Protein AF-A0A7C1C346-F1 (afdb_monomer)

Sequence (75 aa):
MNLYWYIGKSISEKVEKSNWGTSVVELLFKDLKKEFPNQKGFSRSNLFSMKKWYEFYSNSNIEIEKIQQLVGQIP

Radius of gyration: 13.05 Å; Cα contacts (8 Å, |Δi|>4): 49; chains: 1; bounding box: 30×28×28 Å

Secondary structure (DSSP, 8-state):
-HHHHHHHHHHHHHHHHSS-STHHHHHHHHHHHHH-TT-TT--HHHHHHHHHHHHHHHHTT--HHHHHHHHHT--

Solvent-accessible surface area (backbone atoms only — not comparable to full-atom values): 4367 Å² total; per-residue (Å²): 121,64,66,55,49,54,49,5,43,52,49,46,54,49,37,73,78,35,100,45,63,78,59,50,56,55,51,52,30,51,51,50,43,68,79,38,71,85,60,86,76,65,47,59,69,48,53,52,48,28,24,52,51,33,54,58,46,66,74,38,96,56,60,67,71,60,53,57,54,54,66,72,67,61,131

Foldseek 3Di:
DVPLLVLLVVLLVCCVPDPDHLVSLVVVLVVCCVVCVPDDQS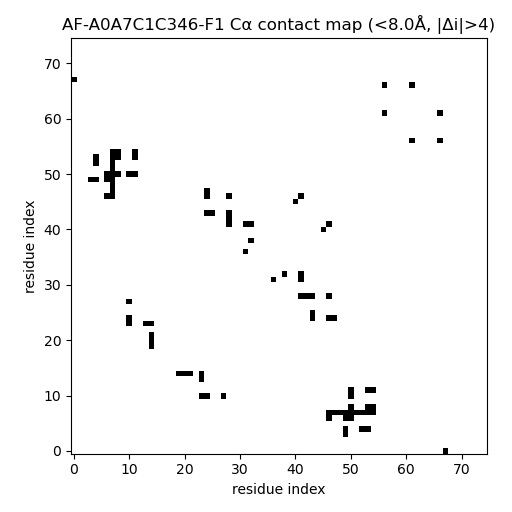DSVNSVVSVVVNVVCVVPPHDPVVVVVVVVPDD

Mean predicted aligned error: 8.59 Å

Structure (mmCIF, N/CA/C/O backbone):
data_AF-A0A7C1C346-F1
#
_entry.id   AF-A0A7C1C346-F1
#
loop_
_atom_site.group_PDB
_atom_site.id
_atom_site.type_symbol
_atom_site.label_atom_id
_atom_site.label_alt_id
_atom_site.label_comp_id
_atom_site.label_asym_id
_atom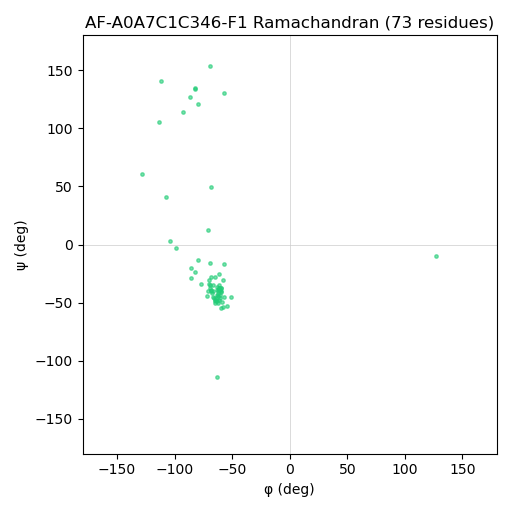_site.label_entity_id
_atom_site.label_seq_id
_atom_site.pdbx_PDB_ins_code
_atom_site.Cartn_x
_atom_site.Cartn_y
_atom_site.Cartn_z
_atom_site.occupancy
_atom_site.B_iso_or_equiv
_atom_site.auth_seq_id
_atom_site.auth_comp_id
_atom_site.auth_asym_id
_atom_site.auth_atom_id
_atom_site.pdbx_PDB_model_num
ATOM 1 N N . MET A 1 1 ? 0.290 -15.769 2.725 1.00 53.81 1 MET A N 1
ATOM 2 C CA . MET A 1 1 ? 0.969 -14.518 2.301 1.00 53.81 1 MET A CA 1
ATOM 3 C C . MET A 1 1 ? 0.443 -13.893 1.003 1.00 53.81 1 MET A C 1
ATOM 5 O O . MET A 1 1 ? 0.775 -12.747 0.739 1.00 53.81 1 MET A O 1
ATOM 9 N N . ASN A 1 2 ? -0.422 -14.561 0.228 1.00 71.50 2 ASN A N 1
ATOM 10 C CA . ASN A 1 2 ? -0.890 -14.047 -1.068 1.00 71.50 2 ASN A CA 1
ATOM 11 C C . ASN A 1 2 ? -1.660 -12.713 -1.016 1.00 71.50 2 ASN A C 1
ATOM 13 O O . ASN A 1 2 ? -1.507 -11.893 -1.914 1.00 71.50 2 ASN A O 1
ATOM 17 N N . LEU A 1 3 ? -2.450 -12.463 0.034 1.00 78.94 3 LEU A N 1
ATOM 18 C CA . LEU A 1 3 ? -3.345 -11.300 0.088 1.00 78.94 3 LEU A CA 1
ATOM 19 C C . LEU A 1 3 ? -2.609 -9.955 -0.035 1.00 78.94 3 LEU A C 1
ATOM 21 O O . LEU A 1 3 ? -2.982 -9.128 -0.859 1.00 78.94 3 LEU A O 1
ATOM 25 N N . TYR A 1 4 ? -1.544 -9.742 0.742 1.00 79.81 4 TYR A N 1
ATOM 26 C CA . TYR A 1 4 ? -0.814 -8.469 0.745 1.00 79.81 4 TYR A CA 1
ATOM 27 C C . TYR A 1 4 ? -0.088 -8.193 -0.574 1.00 79.81 4 TYR A C 1
ATOM 29 O O . TYR A 1 4 ? -0.054 -7.050 -1.025 1.00 79.81 4 TYR A O 1
ATOM 37 N N . TRP A 1 5 ? 0.424 -9.241 -1.224 1.00 80.75 5 TRP A N 1
ATOM 38 C CA . TRP A 1 5 ? 1.007 -9.141 -2.561 1.00 80.75 5 TRP A CA 1
ATOM 39 C C . TRP A 1 5 ? -0.039 -8.748 -3.604 1.00 80.75 5 TRP A C 1
ATOM 41 O O . TRP A 1 5 ? 0.179 -7.809 -4.364 1.00 80.75 5 TRP A O 1
ATOM 51 N N . TYR A 1 6 ? -1.204 -9.407 -3.603 1.00 83.00 6 TYR A N 1
ATOM 52 C CA . TYR A 1 6 ? -2.301 -9.064 -4.511 1.00 83.00 6 TYR A CA 1
ATOM 53 C C . TYR A 1 6 ? -2.817 -7.640 -4.291 1.00 83.00 6 TYR A C 1
ATOM 55 O O . TYR A 1 6 ? -3.114 -6.944 -5.261 1.00 83.00 6 TYR A O 1
ATOM 63 N N . ILE A 1 7 ? -2.880 -7.177 -3.039 1.00 83.75 7 ILE A N 1
ATOM 64 C CA . ILE A 1 7 ? -3.246 -5.792 -2.727 1.00 83.75 7 ILE A CA 1
ATOM 65 C C . ILE A 1 7 ? -2.184 -4.827 -3.264 1.00 83.75 7 ILE A C 1
ATOM 67 O O . ILE A 1 7 ? -2.537 -3.877 -3.959 1.00 83.75 7 ILE A O 1
ATOM 71 N N . GLY A 1 8 ? -0.897 -5.083 -3.010 1.00 85.81 8 GLY A N 1
ATOM 72 C CA . G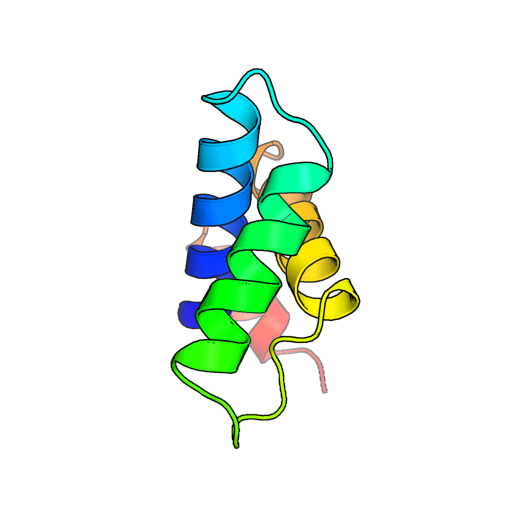LY A 1 8 ? 0.205 -4.267 -3.530 1.00 85.81 8 GLY A CA 1
ATOM 73 C C . GLY A 1 8 ? 0.203 -4.170 -5.058 1.00 85.81 8 GLY A C 1
ATOM 74 O O . GLY A 1 8 ? 0.272 -3.066 -5.599 1.00 85.81 8 GLY A O 1
ATOM 75 N N . LYS A 1 9 ? 0.012 -5.309 -5.736 1.00 86.62 9 LYS A N 1
ATOM 76 C CA . LYS A 1 9 ? -0.147 -5.404 -7.192 1.00 86.62 9 LYS A CA 1
ATOM 77 C C . LYS A 1 9 ? -1.320 -4.573 -7.696 1.00 86.62 9 LYS A C 1
ATOM 79 O O . LYS A 1 9 ? -1.145 -3.723 -8.560 1.00 86.62 9 LYS A O 1
ATOM 84 N N . SER A 1 10 ? -2.503 -4.785 -7.124 1.00 84.50 10 SER A N 1
ATOM 85 C CA . SER A 1 10 ? -3.728 -4.085 -7.522 1.00 84.50 10 SER A CA 1
ATOM 86 C C . SER A 1 10 ? -3.604 -2.571 -7.335 1.00 84.50 10 SER A C 1
ATOM 88 O O . SER A 1 10 ? -4.036 -1.802 -8.193 1.00 84.50 10 SER A O 1
ATOM 90 N N . ILE A 1 11 ? -2.964 -2.122 -6.248 1.00 83.31 11 ILE A N 1
ATOM 91 C CA . ILE A 1 11 ? -2.680 -0.699 -6.026 1.00 83.31 11 ILE A CA 1
ATOM 92 C C . ILE A 1 11 ? -1.721 -0.168 -7.092 1.00 83.31 11 ILE A C 1
ATOM 94 O O . ILE A 1 11 ? -1.991 0.889 -7.655 1.00 83.31 11 ILE A O 1
ATOM 98 N N . SER A 1 12 ? -0.620 -0.872 -7.364 1.00 84.50 12 SER A N 1
ATOM 99 C CA . SER A 1 12 ? 0.380 -0.442 -8.348 1.00 84.50 12 SER A CA 1
ATOM 100 C C . SER A 1 12 ? -0.226 -0.342 -9.753 1.00 84.50 12 SER A C 1
ATOM 102 O O . SER A 1 12 ? -0.166 0.725 -10.356 1.00 84.50 12 SER A O 1
ATOM 104 N N . GLU A 1 13 ? -0.962 -1.363 -10.204 1.00 84.56 13 GLU A N 1
ATOM 105 C CA . GLU A 1 13 ? -1.652 -1.357 -11.503 1.00 84.56 13 GLU A CA 1
ATOM 106 C C . GLU A 1 13 ? -2.698 -0.237 -11.614 1.00 84.56 13 GLU A C 1
ATOM 108 O O . GLU A 1 13 ? -2.854 0.372 -12.671 1.00 84.56 13 GLU A O 1
ATOM 113 N N . LYS A 1 14 ? -3.441 0.050 -10.535 1.00 81.00 14 LYS A N 1
ATOM 114 C CA . LYS A 1 14 ? -4.416 1.152 -10.513 1.00 81.00 14 LYS A CA 1
ATOM 115 C C . LYS A 1 14 ? -3.734 2.517 -10.540 1.00 81.00 14 LYS A C 1
ATOM 117 O O . LYS A 1 14 ? -4.256 3.418 -11.188 1.00 81.00 14 LYS A O 1
ATOM 122 N N . VAL A 1 15 ? -2.599 2.685 -9.858 1.00 78.56 15 VAL A N 1
ATOM 123 C CA . VAL A 1 15 ? -1.804 3.924 -9.913 1.00 78.56 15 VAL A CA 1
ATOM 124 C C . VAL A 1 15 ? -1.201 4.119 -11.303 1.00 78.56 15 VAL A C 1
ATOM 126 O O . VAL A 1 15 ? -1.209 5.233 -11.798 1.00 78.56 15 VAL A O 1
ATOM 129 N N . GLU A 1 16 ? -0.727 3.059 -11.953 1.00 76.88 16 GLU A N 1
ATOM 130 C CA . GLU A 1 16 ? -0.135 3.139 -13.293 1.00 76.88 16 GLU A CA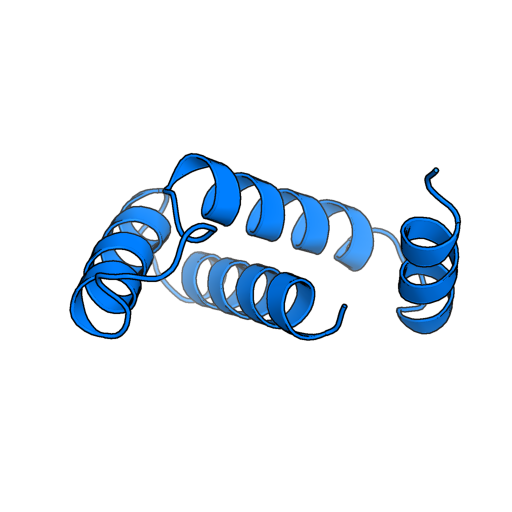 1
ATOM 131 C C . GLU A 1 16 ? -1.187 3.432 -14.377 1.00 76.88 16 GLU A C 1
ATOM 133 O O . GLU A 1 16 ? -0.962 4.236 -15.277 1.00 76.88 16 GLU A O 1
ATOM 138 N N . LYS A 1 17 ? -2.378 2.824 -14.268 1.00 74.25 17 LYS A N 1
ATOM 139 C CA . LYS A 1 17 ? -3.491 3.019 -15.215 1.00 74.25 17 LYS A CA 1
ATOM 140 C C . LYS A 1 17 ? -4.286 4.305 -14.995 1.00 74.25 17 LYS A C 1
ATOM 142 O O . LYS A 1 17 ? -5.107 4.653 -15.842 1.00 74.25 17 LYS A O 1
ATOM 147 N N . SER A 1 18 ? -4.118 4.980 -13.861 1.00 64.62 18 SER A N 1
ATOM 148 C CA . SER A 1 18 ? -4.854 6.206 -13.555 1.00 64.62 18 SER A CA 1
ATOM 149 C C . SER A 1 18 ? -3.918 7.409 -13.548 1.00 64.62 18 SER A C 1
ATOM 151 O O . SER A 1 18 ? -2.826 7.364 -13.003 1.00 64.62 18 SER A O 1
ATOM 153 N N . ASN A 1 19 ? -4.372 8.547 -14.076 1.00 61.47 19 ASN A N 1
ATOM 154 C CA . ASN A 1 19 ? -3.638 9.819 -13.984 1.00 61.47 19 ASN A CA 1
ATOM 155 C C . ASN A 1 19 ? -3.635 10.408 -12.553 1.00 61.47 19 ASN A C 1
ATOM 157 O O . ASN A 1 19 ? -3.370 11.592 -12.351 1.00 61.47 19 ASN A O 1
ATOM 161 N N . TRP A 1 20 ? -4.036 9.617 -11.556 1.00 57.75 20 TRP A N 1
ATOM 162 C CA . TRP A 1 20 ? -4.284 10.034 -10.185 1.00 57.75 20 TRP A CA 1
ATOM 163 C C . TRP A 1 20 ? -3.229 9.370 -9.305 1.00 57.75 20 TRP A C 1
ATOM 165 O O . TRP A 1 20 ? -3.306 8.178 -9.041 1.00 57.75 20 TRP A O 1
ATOM 175 N N . GLY A 1 21 ? -2.238 10.138 -8.851 1.00 61.66 21 GLY A N 1
ATOM 176 C CA . GLY A 1 21 ? -1.146 9.643 -8.008 1.00 61.66 21 GLY A CA 1
ATOM 177 C C . GLY A 1 21 ? -1.593 9.115 -6.631 1.00 61.66 21 GLY A C 1
ATOM 178 O O . GLY A 1 21 ? -2.266 8.096 -6.492 1.00 61.66 21 GLY A O 1
ATOM 179 N N . THR A 1 22 ? -1.187 9.787 -5.553 1.00 61.62 22 THR A N 1
ATOM 180 C CA . THR A 1 22 ? -1.421 9.367 -4.152 1.00 61.62 22 THR A CA 1
ATOM 181 C C . THR A 1 22 ? -2.899 9.169 -3.766 1.00 61.62 22 THR 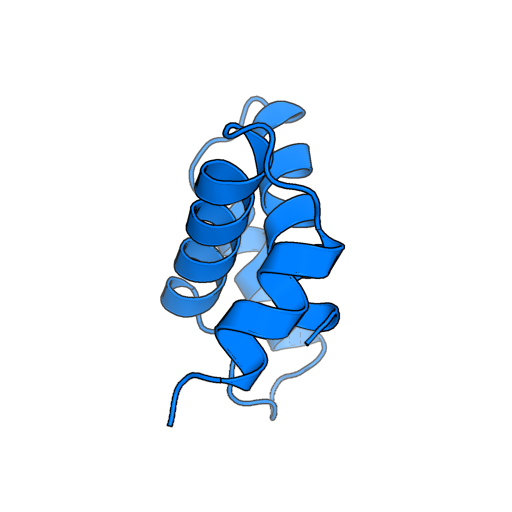A C 1
ATOM 183 O O . THR A 1 22 ? -3.179 8.479 -2.784 1.00 61.62 22 THR A O 1
ATOM 186 N N . SER A 1 23 ? -3.846 9.693 -4.550 1.00 74.94 23 SER A N 1
ATOM 187 C CA . SER A 1 23 ? -5.295 9.581 -4.327 1.00 74.94 23 SER A CA 1
ATOM 188 C C . SER A 1 23 ? -5.838 8.148 -4.419 1.00 74.94 23 SER A C 1
ATOM 190 O O . SER A 1 23 ? -6.814 7.829 -3.739 1.00 74.94 23 SER A O 1
ATOM 192 N N . VAL A 1 24 ? -5.206 7.257 -5.197 1.00 76.31 24 VAL A N 1
ATOM 193 C CA . VAL A 1 24 ? -5.648 5.850 -5.320 1.00 76.31 24 VAL A CA 1
ATOM 194 C C . VAL A 1 24 ? -5.563 5.120 -3.981 1.00 76.31 24 VAL A C 1
ATOM 196 O O . VAL A 1 24 ? -6.478 4.382 -3.623 1.00 76.31 24 VAL A O 1
ATOM 199 N N . VAL A 1 25 ? -4.504 5.359 -3.202 1.00 77.06 25 VAL A N 1
ATOM 200 C CA . VAL A 1 25 ? -4.324 4.708 -1.894 1.00 77.06 25 VAL A CA 1
ATOM 201 C C . VAL A 1 25 ? -5.354 5.209 -0.880 1.00 77.06 25 VAL A C 1
ATOM 203 O O . VAL A 1 25 ? -5.826 4.436 -0.047 1.00 77.06 25 VAL A O 1
ATOM 206 N N . GLU A 1 26 ? -5.744 6.485 -0.950 1.00 80.69 26 GLU A N 1
ATOM 207 C CA . GLU A 1 26 ? -6.800 7.019 -0.086 1.00 80.69 26 GLU A CA 1
ATOM 208 C C . GLU A 1 26 ? -8.176 6.440 -0.403 1.00 80.69 26 GLU A C 1
ATOM 210 O O . GLU A 1 26 ? -8.932 6.150 0.526 1.00 80.69 26 GLU A O 1
ATOM 215 N N . LEU A 1 27 ? -8.505 6.290 -1.687 1.00 81.44 27 LEU A N 1
ATOM 216 C CA . LEU A 1 27 ? -9.760 5.676 -2.117 1.00 81.44 27 LEU A CA 1
ATOM 217 C C . LEU A 1 27 ? -9.813 4.217 -1.670 1.00 81.44 27 LEU A C 1
ATOM 219 O O . LEU A 1 27 ? -10.747 3.830 -0.976 1.00 81.44 27 LEU A O 1
ATOM 223 N N . LEU A 1 28 ? -8.746 3.458 -1.929 1.00 80.44 28 LEU A N 1
ATOM 224 C CA . LEU A 1 28 ? -8.672 2.056 -1.527 1.00 80.44 28 LEU A CA 1
ATOM 225 C C . LEU A 1 28 ? -8.761 1.885 -0.005 1.00 80.44 28 LEU A C 1
ATOM 227 O O . LEU A 1 28 ? -9.408 0.967 0.485 1.00 80.44 28 LEU A O 1
ATOM 231 N N . PHE A 1 29 ? -8.148 2.794 0.758 1.00 83.00 29 PHE A N 1
ATOM 232 C CA . PHE A 1 29 ? -8.300 2.832 2.210 1.00 83.00 29 PHE A CA 1
ATOM 233 C C . PHE A 1 29 ? -9.756 3.048 2.633 1.00 83.00 29 PHE A C 1
ATOM 235 O O . PHE A 1 29 ? -10.234 2.369 3.539 1.00 83.00 29 PHE A O 1
ATOM 242 N N . LYS A 1 30 ? -10.453 4.007 2.012 1.00 83.88 30 LYS A N 1
ATOM 243 C CA . LYS A 1 30 ? -11.860 4.293 2.321 1.00 83.88 30 LYS A CA 1
ATOM 244 C C . LYS A 1 30 ? -12.744 3.092 1.992 1.00 83.88 30 LYS A C 1
ATOM 246 O O . LYS A 1 30 ? -13.570 2.730 2.826 1.00 83.88 30 LYS A O 1
ATOM 251 N N . ASP A 1 31 ? -12.522 2.456 0.847 1.00 83.56 31 ASP A N 1
ATOM 252 C CA . ASP A 1 31 ? -13.280 1.285 0.404 1.00 83.56 31 ASP A CA 1
ATOM 253 C C . ASP A 1 31 ? -13.041 0.088 1.332 1.00 83.56 31 ASP A C 1
ATOM 255 O O . ASP A 1 31 ? -13.989 -0.463 1.888 1.00 83.56 31 ASP A O 1
ATOM 259 N N . LEU A 1 32 ? -11.778 -0.240 1.620 1.00 81.81 32 LEU A N 1
ATOM 260 C CA . LEU A 1 32 ? -11.431 -1.339 2.525 1.00 81.81 32 LEU A CA 1
ATOM 261 C C . LEU A 1 32 ? -11.925 -1.097 3.951 1.00 81.81 32 LEU A C 1
ATOM 263 O O . LEU A 1 32 ? -12.367 -2.028 4.615 1.00 81.81 32 LEU A O 1
ATOM 267 N N . LYS A 1 33 ? -11.891 0.147 4.438 1.00 81.88 33 LYS A N 1
ATOM 268 C CA . LYS A 1 33 ? -12.431 0.480 5.761 1.00 81.88 33 LYS A CA 1
ATOM 269 C C . LYS A 1 33 ? -13.958 0.402 5.796 1.00 81.88 33 LYS A C 1
ATOM 271 O O . LYS A 1 33 ? -14.517 0.102 6.847 1.00 81.88 33 LYS A O 1
ATOM 276 N N . LYS A 1 34 ? -14.629 0.676 4.675 1.00 84.25 34 LYS A N 1
ATOM 277 C CA . LYS A 1 34 ? -16.082 0.542 4.545 1.00 84.25 34 LYS A CA 1
ATOM 278 C C . LYS A 1 34 ? -16.505 -0.927 4.506 1.00 84.25 34 LYS A C 1
ATOM 280 O O . LYS A 1 34 ? -17.465 -1.282 5.180 1.00 84.25 34 LYS A O 1
ATOM 285 N N . GLU A 1 35 ? -15.798 -1.762 3.749 1.00 83.12 35 GLU A N 1
ATOM 286 C CA . GLU A 1 35 ? -16.102 -3.194 3.628 1.00 83.12 35 GLU A CA 1
ATOM 287 C C . GLU A 1 35 ? -15.647 -4.005 4.849 1.00 83.12 35 GLU A C 1
ATOM 289 O O . GLU A 1 35 ? -16.326 -4.945 5.260 1.00 83.12 35 GLU A O 1
ATOM 294 N N . PHE A 1 36 ? -14.535 -3.615 5.478 1.00 81.75 36 PHE A N 1
ATOM 295 C CA . PHE A 1 36 ? -13.920 -4.337 6.594 1.00 81.75 36 PHE A CA 1
ATOM 296 C C . PHE A 1 3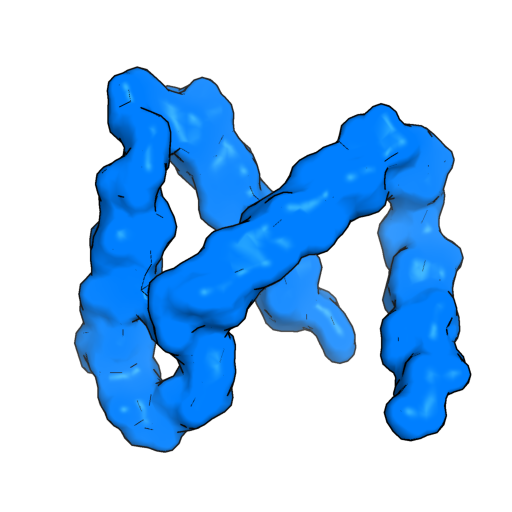6 ? -13.647 -3.426 7.806 1.00 81.75 36 PHE A C 1
ATOM 298 O O . PHE A 1 36 ? -12.502 -3.312 8.253 1.00 81.75 36 PHE A O 1
ATOM 305 N N . PRO A 1 37 ? -14.678 -2.799 8.404 1.00 77.19 37 PRO A N 1
ATOM 306 C CA . PRO A 1 37 ? -14.504 -1.800 9.464 1.00 77.19 37 PRO A CA 1
ATOM 307 C C . PRO A 1 37 ? -13.813 -2.339 10.726 1.00 77.19 37 PRO A C 1
ATOM 309 O O . PRO A 1 37 ? -13.163 -1.578 11.440 1.00 77.19 37 PRO A O 1
ATOM 312 N N . ASN A 1 38 ? -13.909 -3.649 10.977 1.00 77.81 38 ASN A N 1
ATOM 313 C CA . ASN A 1 38 ? -13.347 -4.306 12.161 1.00 77.81 38 ASN A CA 1
ATOM 314 C C . ASN A 1 38 ? -11.997 -5.001 11.910 1.00 77.81 38 ASN A C 1
ATOM 316 O O . ASN A 1 38 ? -11.417 -5.550 12.848 1.00 77.81 38 ASN A O 1
ATOM 320 N N . GLN A 1 39 ? -11.479 -5.005 10.674 1.00 73.25 39 GLN A N 1
ATOM 321 C CA . GLN A 1 39 ? -10.194 -5.641 10.388 1.00 73.25 39 GLN A CA 1
ATOM 322 C C . GLN A 1 39 ? -9.019 -4.689 10.621 1.00 73.25 39 GLN A C 1
ATOM 324 O O . GLN A 1 39 ? -8.936 -3.588 10.076 1.00 73.25 39 GLN A O 1
ATOM 329 N N . LYS A 1 40 ? -8.059 -5.156 11.424 1.00 69.25 40 LYS A N 1
ATOM 330 C CA . LYS A 1 40 ? -6.755 -4.512 11.601 1.00 69.25 40 LYS A CA 1
ATOM 331 C C . LYS A 1 40 ? -5.845 -4.946 10.447 1.00 69.25 40 LYS A C 1
ATOM 333 O O . LYS A 1 40 ? -5.795 -6.126 10.130 1.00 69.25 40 LYS A O 1
ATOM 338 N N . GLY A 1 41 ? -5.131 -4.004 9.825 1.00 71.38 41 GLY A N 1
ATOM 339 C CA . GLY A 1 41 ? -4.190 -4.303 8.732 1.00 71.38 41 GLY A CA 1
ATOM 340 C C . GLY A 1 41 ? -4.390 -3.495 7.447 1.00 71.38 41 GLY A C 1
ATOM 341 O O . GLY A 1 41 ? -3.505 -3.491 6.603 1.00 71.38 41 GLY A O 1
ATOM 342 N N . PHE A 1 42 ? -5.476 -2.734 7.302 1.00 79.06 42 PHE A N 1
ATOM 343 C CA . PHE A 1 42 ? -5.706 -1.882 6.123 1.00 79.06 42 PHE A CA 1
ATOM 344 C C . PHE A 1 42 ? -5.538 -0.391 6.426 1.00 79.06 42 PHE A C 1
ATOM 346 O O . PHE A 1 42 ? -6.316 0.436 5.967 1.00 79.06 42 PHE A O 1
ATOM 353 N N . SER A 1 43 ? -4.534 -0.014 7.223 1.00 82.50 43 SER A N 1
ATOM 354 C CA . SER A 1 43 ? -4.187 1.405 7.371 1.00 82.50 43 SER A CA 1
ATOM 355 C C . SER A 1 43 ? -3.574 1.938 6.072 1.00 82.50 43 SER A C 1
ATOM 357 O O . SER A 1 43 ? -2.949 1.184 5.325 1.00 82.50 43 SER A O 1
ATOM 359 N N . ARG A 1 44 ? -3.688 3.249 5.809 1.00 81.44 44 ARG A N 1
ATOM 360 C CA . ARG A 1 44 ? -3.035 3.878 4.641 1.00 81.44 44 ARG A CA 1
ATOM 361 C C . ARG A 1 44 ? -1.552 3.543 4.564 1.00 81.44 44 ARG A C 1
ATOM 363 O O . ARG 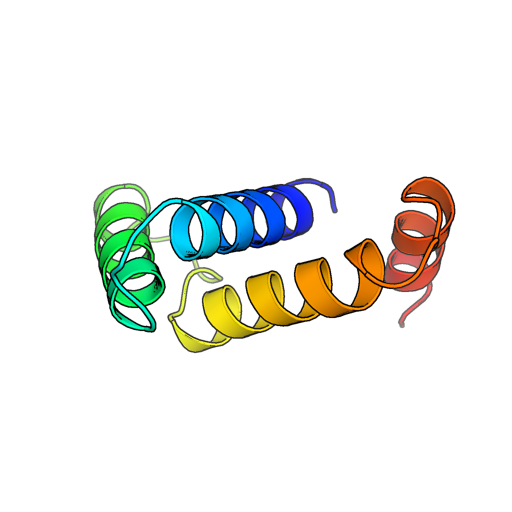A 1 44 ? -1.069 3.185 3.497 1.00 81.44 44 ARG A O 1
ATOM 370 N N . SER A 1 45 ? -0.851 3.633 5.692 1.00 82.56 45 SER A N 1
ATOM 371 C CA . SER A 1 45 ? 0.574 3.318 5.763 1.00 82.56 45 SER A CA 1
ATOM 372 C C . SER A 1 45 ? 0.844 1.874 5.353 1.00 82.56 45 SER A C 1
ATOM 374 O O . SER A 1 45 ? 1.777 1.635 4.595 1.00 82.56 45 SER A O 1
ATOM 376 N N . ASN A 1 46 ? -0.001 0.923 5.770 1.00 85.38 46 ASN A N 1
ATOM 377 C CA . ASN A 1 46 ? 0.177 -0.471 5.378 1.00 85.38 46 ASN A CA 1
ATOM 378 C C . ASN A 1 46 ? -0.087 -0.685 3.881 1.00 85.38 46 ASN A C 1
ATOM 380 O O . ASN A 1 46 ? 0.670 -1.392 3.227 1.00 85.38 46 ASN A O 1
ATOM 384 N N . LEU A 1 47 ? -1.096 -0.021 3.307 1.00 85.19 47 LEU A N 1
ATOM 385 C CA . LEU A 1 47 ? -1.364 -0.074 1.863 1.00 85.19 47 LEU A CA 1
ATOM 386 C C . LEU A 1 47 ? -0.210 0.523 1.039 1.00 85.19 47 LEU A C 1
ATOM 388 O O . LEU A 1 47 ? 0.173 -0.042 0.015 1.00 85.19 47 LEU A O 1
ATOM 392 N N . PHE A 1 48 ? 0.395 1.620 1.506 1.00 83.69 48 PHE A N 1
ATOM 393 C CA . PHE A 1 48 ? 1.610 2.170 0.898 1.00 83.69 48 PHE A CA 1
ATOM 394 C C . PHE A 1 48 ? 2.787 1.198 0.978 1.00 83.69 48 PHE A C 1
ATOM 396 O O . PHE A 1 48 ? 3.508 1.045 -0.008 1.00 83.69 48 PHE A O 1
ATOM 403 N N . SER A 1 49 ? 2.9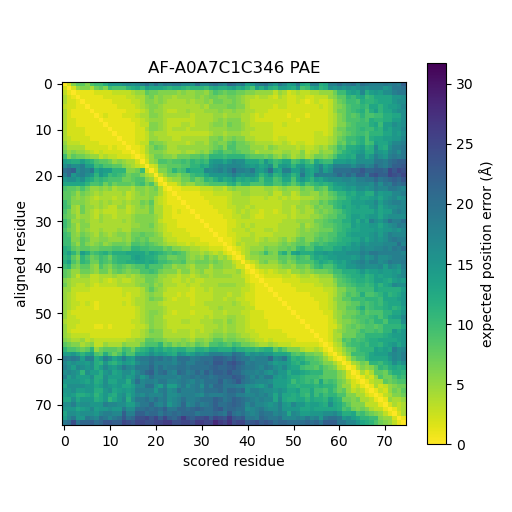77 0.535 2.119 1.00 86.12 49 SER A N 1
ATOM 404 C CA . SER A 1 49 ? 4.014 -0.485 2.274 1.00 86.12 49 SER A CA 1
ATOM 405 C C . SER A 1 49 ? 3.788 -1.662 1.326 1.00 86.12 49 SER A C 1
ATOM 407 O O . SER A 1 49 ? 4.727 -2.063 0.651 1.00 86.12 49 SER A O 1
ATOM 409 N N . MET A 1 50 ? 2.553 -2.160 1.193 1.00 87.06 50 MET A N 1
ATOM 410 C CA . MET A 1 50 ? 2.216 -3.237 0.250 1.00 87.06 50 MET A CA 1
ATOM 411 C C . MET A 1 50 ? 2.506 -2.842 -1.200 1.00 87.06 50 MET A C 1
ATOM 413 O O . MET A 1 50 ? 3.085 -3.633 -1.939 1.00 87.06 50 MET A O 1
ATOM 417 N N . LYS A 1 51 ? 2.149 -1.612 -1.598 1.00 86.06 51 LYS A N 1
ATOM 418 C CA . LYS A 1 51 ? 2.457 -1.072 -2.929 1.00 86.06 51 LYS A CA 1
ATOM 419 C C . LYS A 1 51 ? 3.968 -1.031 -3.173 1.00 86.06 51 LYS A C 1
ATOM 421 O O . LYS A 1 51 ? 4.435 -1.597 -4.152 1.00 86.06 51 LYS A O 1
ATOM 426 N N . LYS A 1 52 ? 4.727 -0.393 -2.274 1.00 84.25 52 LYS A N 1
ATOM 427 C CA . LYS A 1 52 ? 6.191 -0.275 -2.399 1.00 84.25 52 LYS A CA 1
ATOM 428 C C . LYS A 1 52 ? 6.870 -1.635 -2.431 1.00 84.25 52 LYS A C 1
ATOM 430 O O . LYS A 1 52 ? 7.818 -1.823 -3.180 1.00 84.25 52 LYS A O 1
ATOM 435 N N . TRP A 1 53 ? 6.390 -2.566 -1.611 1.00 85.56 53 TRP A N 1
ATOM 436 C CA . TRP A 1 53 ? 6.895 -3.927 -1.584 1.00 85.56 53 TRP A CA 1
ATOM 437 C C . TRP A 1 53 ? 6.657 -4.603 -2.934 1.00 85.56 53 TRP A C 1
ATOM 439 O O . TRP A 1 53 ? 7.610 -5.065 -3.548 1.00 85.56 53 TRP A O 1
ATOM 449 N N . TYR A 1 54 ? 5.431 -4.558 -3.462 1.00 86.19 54 TYR A N 1
ATOM 450 C CA . TYR A 1 54 ? 5.158 -5.070 -4.804 1.00 86.19 54 TYR A CA 1
ATOM 451 C C . TYR A 1 54 ? 6.069 -4.433 -5.859 1.00 86.19 54 TYR A C 1
ATOM 453 O O . TYR A 1 54 ? 6.771 -5.158 -6.546 1.00 86.19 54 TYR A O 1
ATOM 461 N N . GLU A 1 55 ? 6.138 -3.103 -5.929 1.00 84.19 55 GLU A N 1
ATOM 462 C CA . GLU A 1 55 ? 6.935 -2.392 -6.938 1.00 84.19 55 GLU A CA 1
ATOM 463 C C . GLU A 1 55 ? 8.431 -2.698 -6.853 1.00 84.19 55 GLU A C 1
ATOM 465 O O . GLU A 1 55 ? 9.096 -2.822 -7.879 1.00 84.19 55 GLU A O 1
ATOM 470 N N . PHE A 1 56 ? 8.980 -2.825 -5.644 1.00 84.31 56 PHE A N 1
ATOM 471 C CA . PHE A 1 56 ? 10.390 -3.153 -5.454 1.00 84.31 56 PHE A CA 1
ATOM 472 C C . PHE A 1 56 ? 10.714 -4.545 -6.003 1.00 84.31 56 PHE A C 1
ATOM 474 O O . PHE A 1 56 ? 11.691 -4.724 -6.732 1.00 84.31 56 PHE A O 1
ATOM 481 N N . TYR A 1 57 ? 9.870 -5.523 -5.676 1.00 80.75 57 TYR A N 1
ATOM 482 C CA . TYR A 1 57 ? 10.088 -6.919 -6.033 1.00 80.75 57 TYR A CA 1
ATOM 483 C C . TYR A 1 57 ? 9.572 -7.303 -7.426 1.00 80.75 57 TYR A C 1
ATOM 485 O O . TYR A 1 57 ? 10.007 -8.316 -7.954 1.00 80.75 57 TYR A O 1
ATOM 493 N N . SER A 1 58 ? 8.656 -6.534 -8.021 1.00 79.31 58 SER A N 1
ATOM 494 C CA . SER A 1 58 ? 8.157 -6.760 -9.383 1.00 79.31 58 SER A CA 1
ATOM 495 C C . SER A 1 58 ? 9.038 -6.109 -10.447 1.00 79.31 58 SER A C 1
ATOM 497 O O . SER A 1 58 ? 9.075 -6.586 -11.575 1.00 79.31 58 SER A O 1
ATOM 499 N N . ASN A 1 59 ? 9.724 -5.008 -10.111 1.00 71.12 59 ASN A N 1
ATOM 500 C CA . ASN A 1 59 ? 10.683 -4.355 -11.010 1.00 71.12 59 ASN A CA 1
ATOM 501 C C . ASN A 1 59 ? 12.059 -5.023 -10.997 1.00 71.12 59 ASN A C 1
ATOM 503 O O . ASN A 1 59 ? 12.831 -4.901 -11.945 1.00 71.12 59 ASN A O 1
ATOM 507 N N . SER A 1 60 ? 12.383 -5.727 -9.919 1.00 62.16 60 SER A N 1
ATOM 508 C CA . SER A 1 60 ? 13.475 -6.686 -9.926 1.00 62.16 60 SER A CA 1
ATOM 509 C C . SER A 1 60 ? 12.920 -7.987 -10.520 1.00 62.16 60 SER A C 1
ATOM 511 O O . SER A 1 60 ? 11.809 -8.374 -10.190 1.00 62.16 60 SER A O 1
ATOM 513 N N . ASN A 1 61 ? 13.626 -8.652 -11.441 1.00 57.19 61 ASN A N 1
ATOM 514 C CA . ASN A 1 61 ? 13.201 -9.927 -12.058 1.00 57.19 61 ASN A CA 1
ATOM 515 C C . ASN A 1 61 ? 13.208 -11.095 -11.039 1.00 57.19 61 ASN A C 1
ATOM 517 O O . ASN A 1 61 ? 13.826 -12.136 -11.261 1.00 57.19 61 ASN A O 1
ATOM 521 N N . ILE A 1 62 ? 12.594 -10.906 -9.872 1.00 60.31 62 ILE A N 1
ATOM 522 C CA . ILE A 1 62 ? 12.553 -11.854 -8.770 1.00 60.31 62 ILE A CA 1
ATOM 523 C C . ILE A 1 62 ? 11.290 -12.691 -8.940 1.00 60.31 62 ILE A C 1
ATOM 525 O O . ILE A 1 62 ? 10.165 -12.204 -8.840 1.00 60.31 62 ILE A O 1
ATOM 529 N N . GLU A 1 63 ? 11.484 -13.981 -9.199 1.00 59.62 63 GLU A N 1
ATOM 530 C CA . GLU A 1 63 ? 10.395 -14.951 -9.273 1.00 59.62 63 GLU A CA 1
ATOM 531 C C . GLU A 1 63 ? 9.593 -14.965 -7.964 1.00 59.62 63 GLU A C 1
ATOM 533 O O . GLU A 1 63 ? 10.144 -15.090 -6.867 1.00 59.62 63 GLU A O 1
ATOM 538 N N . ILE A 1 64 ? 8.269 -14.865 -8.090 1.00 59.22 64 ILE A N 1
ATOM 539 C CA . ILE A 1 64 ? 7.327 -14.712 -6.971 1.00 59.22 64 ILE A CA 1
ATOM 540 C C . ILE A 1 64 ? 7.425 -15.862 -5.953 1.00 59.22 64 ILE A C 1
ATOM 542 O O . ILE A 1 64 ? 7.241 -15.632 -4.755 1.00 59.22 64 ILE A O 1
ATOM 546 N N . GLU A 1 65 ? 7.780 -17.077 -6.388 1.00 58.41 65 GLU A N 1
ATOM 547 C CA . GLU A 1 65 ? 8.012 -18.223 -5.494 1.00 58.41 65 GLU A CA 1
ATOM 548 C C . GLU A 1 65 ? 9.137 -17.967 -4.481 1.00 58.41 65 GLU A C 1
ATOM 550 O O . GLU A 1 65 ? 9.009 -18.326 -3.309 1.00 58.41 65 GLU A O 1
ATOM 555 N N . LYS A 1 66 ? 10.207 -17.271 -4.886 1.00 59.25 66 LYS A N 1
ATOM 556 C CA . LYS A 1 66 ? 11.344 -16.960 -4.004 1.00 59.25 66 LYS A CA 1
ATOM 557 C C . LYS A 1 66 ? 10.968 -15.933 -2.940 1.00 59.25 66 LYS A C 1
ATOM 559 O O . LYS A 1 66 ? 11.422 -16.021 -1.803 1.00 59.25 66 LYS A O 1
ATOM 564 N N . ILE A 1 67 ? 10.090 -14.990 -3.276 1.00 59.06 67 ILE A N 1
ATOM 565 C CA . ILE A 1 67 ? 9.626 -13.964 -2.337 1.00 59.06 67 ILE A CA 1
ATOM 566 C C . ILE A 1 67 ? 8.794 -14.605 -1.225 1.00 59.06 67 ILE A C 1
ATOM 568 O O . ILE A 1 67 ? 9.016 -14.308 -0.055 1.00 59.06 67 ILE A O 1
ATOM 572 N N . GLN A 1 68 ? 7.871 -15.512 -1.566 1.00 57.25 68 GLN A N 1
ATOM 573 C CA . GLN A 1 68 ? 7.031 -16.195 -0.575 1.00 57.25 68 GLN A CA 1
ATOM 574 C C . GLN A 1 68 ? 7.851 -16.994 0.444 1.00 57.25 68 GLN A C 1
ATOM 576 O O . GLN A 1 68 ? 7.510 -16.994 1.627 1.00 57.25 68 GLN A O 1
ATOM 581 N N . GLN A 1 69 ? 8.940 -17.627 0.003 1.00 60.12 69 GLN A N 1
ATOM 582 C CA . GLN A 1 69 ? 9.856 -18.347 0.889 1.00 60.12 69 GLN A CA 1
ATOM 583 C C . GLN A 1 69 ? 10.629 -17.397 1.816 1.00 60.12 69 GLN A C 1
ATOM 585 O O . GLN A 1 69 ? 10.745 -17.680 3.005 1.00 60.12 69 GLN A O 1
ATOM 590 N N . LEU A 1 70 ? 11.081 -16.241 1.316 1.00 60.12 70 LEU A N 1
ATOM 591 C CA . LEU A 1 70 ? 11.830 -15.258 2.108 1.00 60.12 70 LEU A CA 1
ATOM 592 C C . LEU A 1 70 ? 10.993 -14.628 3.229 1.00 60.12 70 LEU A C 1
ATOM 594 O O . LEU A 1 70 ? 11.462 -14.565 4.360 1.00 60.12 70 LEU A O 1
ATOM 598 N N . VAL A 1 71 ? 9.752 -14.197 2.962 1.00 56.56 71 VAL A N 1
ATOM 599 C CA . VAL A 1 71 ? 8.884 -13.643 4.027 1.00 56.56 71 VAL A CA 1
ATOM 600 C C . VAL A 1 71 ? 8.441 -14.701 5.037 1.00 56.56 71 VAL A C 1
ATOM 602 O O . VAL A 1 71 ? 8.216 -14.359 6.193 1.00 56.56 71 VAL A O 1
ATOM 605 N N . GLY A 1 72 ? 8.336 -15.971 4.633 1.00 55.62 72 GLY A N 1
ATOM 606 C CA . GLY A 1 72 ? 8.051 -17.088 5.542 1.00 55.62 72 GLY A CA 1
ATOM 607 C C . GLY A 1 72 ? 9.191 -17.418 6.512 1.00 55.62 72 GLY A C 1
ATOM 608 O O . GLY A 1 72 ? 8.952 -18.115 7.493 1.00 55.62 72 GLY A O 1
ATOM 609 N N . GLN A 1 73 ? 10.405 -16.922 6.250 1.00 54.88 73 GLN A N 1
ATOM 610 C CA . GLN A 1 73 ? 11.604 -17.159 7.062 1.00 54.88 73 GLN A CA 1
ATOM 611 C C . GLN A 1 73 ? 12.015 -15.969 7.941 1.00 54.88 73 GLN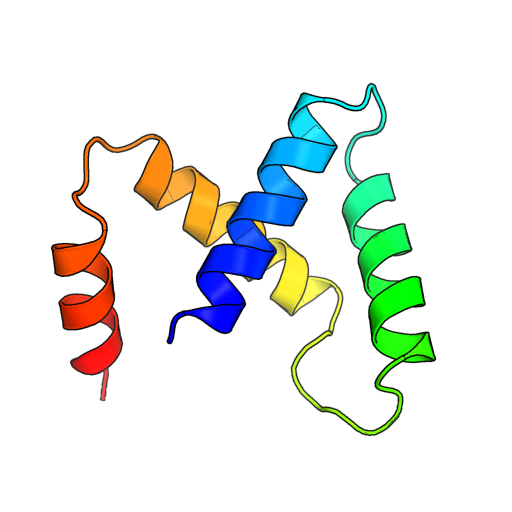 A C 1
ATOM 613 O O . GLN A 1 73 ? 13.035 -16.047 8.625 1.00 54.88 73 GLN A O 1
ATOM 618 N N . ILE A 1 74 ? 11.251 -14.874 7.944 1.00 49.09 74 ILE A N 1
ATOM 619 C CA . ILE A 1 74 ? 11.501 -13.756 8.860 1.00 49.09 74 ILE A CA 1
ATOM 620 C C . ILE A 1 74 ? 10.918 -14.140 10.237 1.00 49.09 74 ILE A C 1
ATOM 622 O O . ILE A 1 74 ? 9.724 -14.445 10.289 1.00 49.09 74 ILE A O 1
ATOM 626 N N . PRO A 1 75 ? 11.735 -14.180 11.310 1.00 49.97 75 PRO A N 1
ATOM 627 C CA . PRO A 1 75 ? 11.311 -14.583 12.654 1.00 49.97 75 PRO A CA 1
ATOM 628 C C . PRO A 1 75 ? 10.340 -13.599 13.318 1.00 49.97 75 PRO A C 1
ATOM 630 O O . PRO A 1 75 ? 10.361 -12.395 12.967 1.00 49.97 75 PRO A O 1
#

pLDDT: mean 74.34, std 11.23, range [49.09, 87.06]